Protein AF-A0A453I543-F1 (afdb_monomer_lite)

Structure (mmCIF, N/CA/C/O backbone):
data_AF-A0A453I543-F1
#
_entry.id   AF-A0A453I543-F1
#
loop_
_atom_site.group_PDB
_atom_site.id
_atom_site.type_symbol
_atom_site.label_atom_id
_atom_site.label_alt_id
_atom_site.label_comp_id
_atom_site.label_asym_id
_atom_site.label_entity_id
_atom_site.label_seq_id
_atom_site.pdbx_PDB_ins_code
_atom_site.Cartn_x
_atom_site.Cartn_y
_atom_site.Cartn_z
_atom_site.occupancy
_atom_site.B_iso_or_equiv
_atom_site.auth_seq_id
_atom_site.auth_comp_id
_atom_site.auth_asym_id
_atom_site.auth_atom_id
_atom_site.pdbx_PDB_model_num
ATOM 1 N N . MET A 1 1 ? 45.528 19.487 -26.602 1.00 48.28 1 MET A N 1
ATOM 2 C CA . MET A 1 1 ? 44.242 19.982 -26.051 1.00 48.28 1 MET A CA 1
ATOM 3 C C . MET A 1 1 ? 43.053 19.067 -26.372 1.00 48.28 1 MET A C 1
ATOM 5 O O . MET A 1 1 ? 42.141 19.028 -25.564 1.00 48.28 1 MET A O 1
ATOM 9 N N . ALA A 1 2 ? 43.086 18.253 -27.440 1.00 51.50 2 ALA A N 1
ATOM 10 C CA . ALA A 1 2 ? 42.021 17.285 -27.751 1.00 51.50 2 ALA A CA 1
ATOM 11 C C . ALA A 1 2 ? 41.860 16.128 -26.730 1.00 51.50 2 ALA A C 1
ATOM 13 O O . ALA A 1 2 ? 40.741 15.704 -26.470 1.00 51.50 2 ALA A O 1
ATOM 14 N N . SER A 1 3 ? 42.940 15.651 -26.088 1.00 60.81 3 SER A N 1
ATOM 15 C CA . SER A 1 3 ? 42.865 14.482 -25.184 1.00 60.81 3 SER A CA 1
ATOM 16 C C . SER A 1 3 ? 42.159 14.750 -23.849 1.00 60.81 3 SER A C 1
ATOM 18 O O . SER A 1 3 ? 41.465 13.877 -23.338 1.00 60.81 3 SER A O 1
ATOM 20 N N . ARG A 1 4 ? 42.286 15.966 -23.296 1.00 62.97 4 ARG A N 1
ATOM 21 C CA . ARG A 1 4 ? 41.608 16.371 -22.051 1.00 62.97 4 ARG A CA 1
ATOM 22 C C . ARG A 1 4 ? 40.101 16.514 -22.251 1.00 62.97 4 ARG A C 1
ATOM 24 O O . ARG A 1 4 ? 39.335 16.086 -21.393 1.00 62.97 4 ARG A O 1
ATOM 31 N N . SER A 1 5 ? 39.692 17.057 -23.399 1.00 62.12 5 SER A N 1
ATOM 32 C CA . SER A 1 5 ? 38.280 17.173 -23.770 1.00 62.12 5 SER A CA 1
ATOM 33 C C . SER A 1 5 ? 37.649 15.802 -24.003 1.00 62.12 5 SER A C 1
ATOM 35 O O . SER A 1 5 ? 36.565 15.549 -23.490 1.00 62.12 5 SER A O 1
ATOM 37 N N . CYS A 1 6 ? 38.343 14.877 -24.677 1.00 65.62 6 CYS A N 1
ATOM 38 C CA . CYS A 1 6 ? 37.851 13.506 -24.852 1.00 65.62 6 CYS A CA 1
ATOM 39 C C . CYS A 1 6 ? 37.718 12.749 -23.521 1.00 65.62 6 CYS A C 1
ATOM 41 O O . CYS A 1 6 ? 36.708 12.085 -23.304 1.00 65.62 6 CYS A O 1
ATOM 43 N N . PHE A 1 7 ? 38.692 12.878 -22.612 1.00 71.62 7 PHE A N 1
ATOM 44 C CA . PHE A 1 7 ? 38.635 12.234 -21.294 1.00 71.62 7 PHE A CA 1
ATOM 45 C C . PHE A 1 7 ? 37.490 12.787 -20.431 1.00 71.62 7 PHE A C 1
ATOM 47 O O . PHE A 1 7 ? 36.752 12.028 -19.809 1.00 71.62 7 PHE A O 1
ATOM 54 N N . SER A 1 8 ? 37.288 14.108 -20.452 1.00 78.44 8 SER A N 1
ATOM 55 C CA . SER A 1 8 ? 36.186 14.760 -19.736 1.00 78.44 8 SER A CA 1
ATOM 56 C C . SER A 1 8 ? 34.813 14.329 -20.261 1.00 78.44 8 SER A C 1
ATOM 58 O O . SER A 1 8 ? 33.919 14.052 -19.461 1.00 78.44 8 SER A O 1
ATOM 60 N N . VAL A 1 9 ? 34.658 14.204 -21.583 1.00 84.44 9 VAL A N 1
ATOM 61 C CA . VAL A 1 9 ? 33.419 13.710 -22.203 1.00 84.44 9 VAL A CA 1
ATOM 62 C C . VAL A 1 9 ? 33.181 12.237 -21.857 1.00 84.44 9 VAL A C 1
ATOM 64 O O . VAL A 1 9 ? 32.065 11.877 -21.491 1.00 84.44 9 VAL A O 1
ATOM 67 N N . ALA A 1 10 ? 34.216 11.393 -21.889 1.00 84.50 10 ALA A N 1
ATOM 68 C CA . ALA A 1 10 ? 34.099 9.980 -21.526 1.00 84.50 10 ALA A CA 1
ATOM 69 C C . ALA A 1 10 ? 33.656 9.785 -20.063 1.00 84.50 10 ALA A 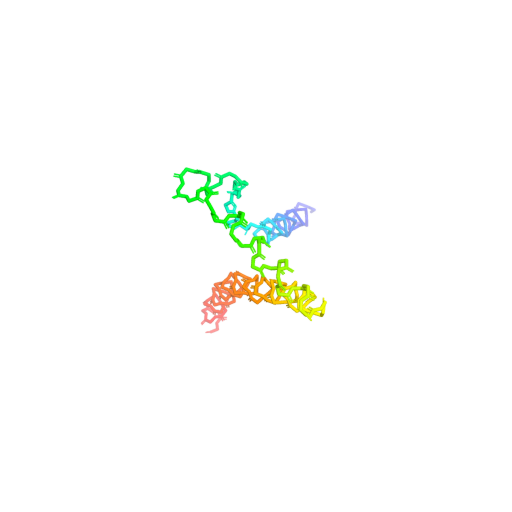C 1
ATOM 71 O O . ALA A 1 10 ? 32.751 8.994 -19.792 1.00 84.50 10 ALA A O 1
ATOM 72 N N . CYS A 1 11 ? 34.229 10.547 -19.123 1.00 83.25 11 CYS A N 1
ATOM 73 C CA . CYS A 1 11 ? 33.802 10.525 -17.722 1.00 83.25 11 CYS A CA 1
ATOM 74 C C . CYS A 1 11 ? 32.353 11.001 -17.550 1.00 83.25 11 CYS A C 1
ATOM 76 O O . CYS A 1 11 ? 31.598 10.381 -16.805 1.00 83.25 11 CYS A O 1
ATOM 78 N N . ALA A 1 12 ? 31.943 12.063 -18.251 1.00 87.38 12 ALA A N 1
ATOM 79 C CA . ALA A 1 12 ? 30.571 12.564 -18.183 1.00 87.38 12 ALA A CA 1
ATOM 80 C C . ALA A 1 12 ? 29.555 11.522 -18.681 1.00 87.38 12 ALA A C 1
ATOM 82 O O . ALA A 1 12 ? 28.535 11.294 -18.031 1.00 87.38 12 ALA A O 1
ATOM 83 N N . VAL A 1 13 ? 29.859 10.833 -19.784 1.00 88.94 13 VAL A N 1
ATOM 84 C CA . VAL A 1 13 ? 29.012 9.754 -20.316 1.00 88.94 13 VAL A CA 1
ATOM 85 C C . VAL A 1 13 ? 28.929 8.579 -19.336 1.00 88.94 13 VAL A C 1
ATOM 87 O O . VAL A 1 13 ? 27.837 8.065 -19.103 1.00 88.94 13 VAL A O 1
ATOM 90 N N . ALA A 1 14 ? 30.042 8.191 -18.706 1.00 86.62 14 ALA A N 1
ATOM 91 C CA . ALA A 1 14 ? 30.058 7.117 -17.711 1.00 86.62 14 ALA A CA 1
ATOM 92 C C . ALA A 1 14 ? 29.220 7.453 -16.462 1.00 86.62 14 ALA A C 1
ATOM 94 O O . ALA A 1 14 ? 28.458 6.611 -15.984 1.00 86.62 14 ALA A O 1
ATOM 95 N N . VAL A 1 15 ? 29.308 8.691 -15.961 1.00 86.81 15 VAL A N 1
ATOM 96 C CA . VAL A 1 15 ? 28.505 9.164 -14.818 1.00 86.81 15 VAL A CA 1
ATOM 97 C C . VAL A 1 15 ? 27.015 9.184 -15.163 1.00 86.81 15 VAL A C 1
ATOM 99 O O . VAL A 1 15 ? 26.196 8.709 -14.377 1.00 86.81 15 VAL A O 1
ATOM 102 N N . MET A 1 16 ? 26.658 9.667 -16.355 1.00 83.81 16 MET A N 1
ATOM 103 C CA . MET A 1 16 ? 25.270 9.671 -16.828 1.00 83.81 16 MET A CA 1
ATOM 104 C C . MET A 1 16 ? 24.718 8.251 -17.002 1.00 83.81 16 MET A C 1
ATOM 106 O O . MET A 1 16 ? 23.598 7.975 -16.577 1.00 83.81 16 MET A O 1
ATOM 110 N N . ALA A 1 17 ? 25.504 7.329 -17.561 1.00 83.31 17 ALA A N 1
ATOM 111 C CA . ALA A 1 17 ? 25.104 5.932 -17.715 1.00 83.31 17 ALA A CA 1
ATOM 112 C C . ALA A 1 17 ? 24.862 5.251 -16.357 1.00 83.31 17 ALA A C 1
ATOM 114 O O . ALA A 1 17 ? 23.865 4.547 -16.188 1.00 83.31 17 ALA A O 1
ATOM 115 N N . PHE A 1 18 ? 25.726 5.505 -15.368 1.00 79.12 18 PHE A N 1
ATOM 116 C CA . PHE A 1 18 ? 25.557 4.985 -14.010 1.00 79.12 18 PHE A CA 1
ATOM 117 C C . PHE A 1 18 ? 24.310 5.561 -13.321 1.00 79.12 18 PHE A C 1
ATOM 119 O O . PHE A 1 18 ? 23.555 4.820 -12.692 1.00 79.12 18 PHE A O 1
ATOM 126 N N . ALA A 1 19 ? 24.048 6.860 -13.494 1.00 80.06 19 ALA A N 1
ATOM 127 C CA . ALA A 1 19 ? 22.856 7.512 -12.956 1.00 80.06 19 ALA A CA 1
ATOM 128 C C . ALA A 1 19 ? 21.554 6.933 -13.543 1.00 80.06 19 ALA A C 1
ATOM 130 O O . ALA A 1 19 ? 20.597 6.709 -12.804 1.00 80.06 19 ALA A O 1
ATOM 131 N N . ILE A 1 20 ? 21.526 6.631 -14.846 1.00 77.00 20 ILE A N 1
ATOM 132 C CA . ILE A 1 20 ? 20.371 6.004 -15.514 1.00 77.00 20 ILE A CA 1
ATOM 133 C C . ILE A 1 20 ? 20.152 4.568 -15.010 1.00 77.00 20 ILE A C 1
ATOM 135 O O . ILE A 1 20 ? 19.020 4.149 -14.768 1.00 77.00 20 ILE A O 1
ATOM 139 N N . LEU A 1 21 ? 21.229 3.805 -14.802 1.00 73.56 21 LEU A N 1
ATOM 140 C CA . LEU A 1 21 ? 21.135 2.440 -14.275 1.00 73.56 21 LEU A CA 1
ATOM 141 C C . LEU A 1 21 ? 20.642 2.399 -12.821 1.00 73.56 21 LEU A C 1
ATOM 143 O O . LEU A 1 21 ? 19.956 1.450 -12.431 1.00 73.56 21 LEU A O 1
ATOM 147 N N . ALA A 1 22 ? 20.970 3.421 -12.029 1.00 72.31 22 ALA A N 1
ATOM 148 C CA . ALA A 1 22 ? 20.558 3.530 -10.634 1.00 72.31 22 ALA A CA 1
ATOM 149 C C . ALA A 1 22 ? 19.054 3.818 -10.466 1.00 72.31 22 ALA A C 1
ATOM 151 O O . ALA A 1 22 ? 18.479 3.445 -9.445 1.00 72.31 22 ALA A O 1
ATOM 152 N N . THR A 1 23 ? 18.405 4.446 -11.451 1.00 67.75 23 THR A N 1
ATOM 153 C CA . THR A 1 23 ? 16.975 4.806 -11.387 1.00 67.75 23 THR A CA 1
ATOM 154 C C . THR A 1 23 ? 16.054 3.811 -12.088 1.00 67.75 23 THR A C 1
ATOM 156 O O . THR A 1 23 ? 14.836 3.874 -11.913 1.00 67.75 23 THR A O 1
ATOM 159 N N . ALA A 1 24 ? 16.600 2.870 -12.860 1.00 64.62 24 ALA A N 1
ATOM 160 C CA . ALA A 1 24 ? 15.795 1.868 -13.544 1.00 64.62 24 ALA A CA 1
ATOM 161 C C . ALA A 1 24 ? 15.155 0.898 -12.531 1.00 64.62 24 ALA A C 1
ATOM 163 O O . ALA A 1 24 ? 15.810 -0.015 -12.031 1.00 64.62 24 ALA A O 1
ATOM 164 N N . SER A 1 25 ? 13.866 1.092 -12.254 1.00 68.25 25 SER A N 1
ATOM 165 C CA . SER A 1 25 ? 13.030 0.178 -11.473 1.00 68.25 25 SER A CA 1
ATOM 166 C C . SER A 1 25 ? 12.137 -0.647 -12.403 1.00 68.25 25 SER A C 1
ATOM 168 O O . SER A 1 25 ? 11.665 -0.149 -13.420 1.00 68.25 25 SER A O 1
ATOM 170 N N . ASN A 1 26 ? 11.891 -1.912 -12.056 1.00 65.75 26 ASN A N 1
ATOM 171 C CA . ASN A 1 26 ? 10.970 -2.792 -12.788 1.00 65.75 26 ASN A CA 1
ATOM 172 C C . ASN A 1 26 ? 9.522 -2.655 -12.274 1.00 65.75 26 ASN A C 1
ATOM 174 O O . ASN A 1 26 ? 8.781 -3.636 -12.240 1.00 65.75 26 ASN A O 1
ATOM 178 N N . ALA A 1 27 ? 9.131 -1.471 -11.795 1.00 70.75 27 ALA A N 1
ATOM 179 C CA . ALA A 1 27 ? 7.803 -1.271 -11.230 1.00 70.75 27 ALA A CA 1
ATOM 180 C C . ALA A 1 27 ? 6.751 -1.350 -12.344 1.00 70.75 27 ALA A C 1
ATOM 182 O O . ALA A 1 27 ? 6.740 -0.533 -13.265 1.00 70.75 27 ALA A O 1
ATOM 183 N N . GLN A 1 28 ? 5.867 -2.343 -12.263 1.00 77.25 28 GLN A N 1
ATOM 184 C CA . GLN A 1 28 ? 4.689 -2.397 -13.119 1.00 77.25 28 GLN A CA 1
ATOM 185 C C . GLN A 1 28 ? 3.655 -1.370 -12.629 1.00 77.25 28 GLN A C 1
ATOM 187 O O . GLN A 1 28 ? 3.531 -1.176 -11.417 1.00 77.25 28 GLN A O 1
ATOM 192 N N . PRO A 1 29 ? 2.909 -0.711 -13.533 1.00 81.69 29 PRO A N 1
ATOM 193 C CA . PRO A 1 29 ? 1.818 0.173 -13.139 1.00 81.69 29 PRO A CA 1
ATOM 194 C C . PRO A 1 29 ? 0.769 -0.599 -12.331 1.00 81.69 29 PRO A C 1
ATOM 196 O O . PRO A 1 29 ? 0.306 -1.651 -12.769 1.00 81.69 29 PRO A O 1
ATOM 199 N N . LEU A 1 30 ? 0.393 -0.082 -11.159 1.00 84.94 30 LEU A N 1
ATOM 200 C CA . LEU A 1 30 ? -0.712 -0.631 -10.376 1.00 84.94 30 LEU A CA 1
ATOM 201 C C . LEU A 1 30 ? -2.036 -0.036 -10.866 1.00 84.94 30 LEU A C 1
ATOM 203 O O . LEU A 1 30 ? -2.124 1.166 -11.112 1.00 84.94 30 LEU A O 1
ATOM 207 N N . ASP A 1 31 ? -3.063 -0.877 -10.962 1.00 89.06 31 ASP A N 1
ATOM 208 C CA . ASP A 1 31 ? -4.430 -0.473 -11.292 1.00 89.06 31 ASP A CA 1
ATOM 209 C C . ASP A 1 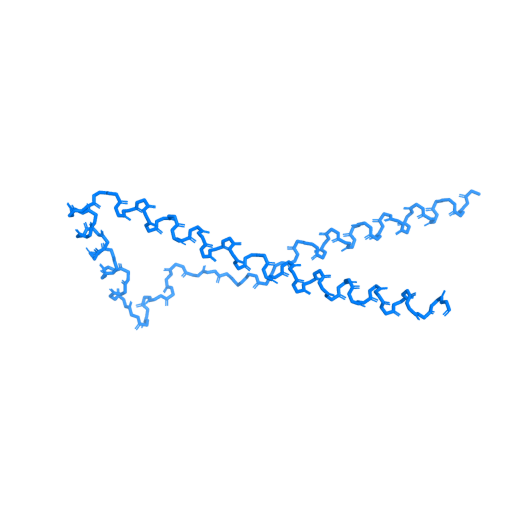31 ? -5.299 -0.488 -10.017 1.00 89.06 31 ASP A C 1
ATOM 211 O O . ASP A 1 31 ? -5.423 -1.544 -9.384 1.00 89.06 31 ASP A O 1
ATOM 215 N N . PRO A 1 32 ? -5.921 0.642 -9.625 1.00 87.06 32 PRO A N 1
ATOM 216 C CA . PRO A 1 32 ? -6.864 0.694 -8.506 1.00 87.06 32 PRO A CA 1
ATOM 217 C C . PRO A 1 32 ? -8.045 -0.279 -8.632 1.00 87.06 32 PRO A C 1
ATOM 219 O O . PRO A 1 32 ? -8.602 -0.691 -7.616 1.00 87.06 32 PRO A O 1
ATOM 222 N N . HIS A 1 33 ? -8.408 -0.663 -9.858 1.00 90.31 33 HIS A N 1
ATOM 223 C CA . HIS A 1 33 ? -9.560 -1.514 -10.170 1.00 90.31 33 HIS A CA 1
ATOM 224 C C . HIS A 1 33 ? -9.189 -2.982 -10.399 1.00 90.31 33 HIS A C 1
ATOM 226 O O . HIS A 1 33 ? -10.016 -3.773 -10.861 1.00 90.31 33 HIS A O 1
ATOM 232 N N . PHE A 1 34 ? -7.957 -3.376 -10.060 1.00 90.38 34 PHE A N 1
ATOM 233 C CA . PHE A 1 34 ? -7.443 -4.725 -10.303 1.00 90.38 34 PHE A CA 1
ATOM 234 C C . PHE A 1 34 ? -8.381 -5.830 -9.784 1.00 90.38 34 PHE A C 1
ATOM 236 O O . PHE A 1 34 ? -8.591 -6.836 -10.457 1.00 90.38 34 PHE A O 1
ATOM 243 N N . TYR A 1 35 ? -8.995 -5.635 -8.612 1.00 92.81 35 TYR A N 1
ATOM 244 C CA . TYR A 1 35 ? -9.861 -6.641 -7.992 1.00 92.81 35 TYR A CA 1
ATOM 245 C C . TYR A 1 35 ? -11.334 -6.568 -8.411 1.00 92.81 35 TYR A C 1
ATOM 247 O O . TYR A 1 35 ? -12.072 -7.503 -8.108 1.00 92.81 35 TYR A O 1
ATOM 255 N N . ASP A 1 36 ? -11.774 -5.547 -9.148 1.00 91.81 36 ASP A N 1
ATOM 256 C CA . ASP A 1 36 ? -13.205 -5.310 -9.401 1.00 91.81 36 ASP A CA 1
ATOM 257 C C . ASP A 1 36 ? -13.876 -6.465 -10.158 1.00 91.81 36 ASP A C 1
ATOM 259 O O . ASP A 1 36 ? -15.031 -6.804 -9.902 1.00 91.81 36 ASP A O 1
ATOM 263 N N . LYS A 1 37 ? -13.140 -7.109 -11.072 1.00 90.69 37 LYS A N 1
ATOM 264 C CA . LYS A 1 37 ? -13.637 -8.245 -11.869 1.00 90.69 37 LYS A CA 1
ATOM 265 C C . LYS A 1 37 ? -13.343 -9.610 -11.248 1.00 90.69 37 LYS A C 1
ATOM 267 O O . LYS A 1 37 ? -14.054 -10.567 -11.530 1.00 90.69 37 LYS A O 1
ATOM 272 N N . LEU A 1 38 ? -12.283 -9.708 -10.446 1.00 92.75 38 LEU A N 1
ATOM 273 C CA . LEU A 1 38 ? -11.809 -10.961 -9.847 1.00 92.75 38 LEU A CA 1
ATOM 274 C C . LEU A 1 38 ? -12.505 -11.244 -8.514 1.00 92.75 38 LEU A C 1
ATOM 276 O O . LEU A 1 38 ? -12.956 -12.358 -8.262 1.00 92.75 38 LEU A O 1
ATOM 280 N N . CYS A 1 39 ? -12.576 -10.232 -7.653 1.00 93.06 39 CYS A N 1
ATOM 281 C CA . CYS A 1 39 ? -13.185 -10.305 -6.336 1.00 93.06 39 CYS A CA 1
ATOM 282 C C . CYS A 1 39 ? -13.674 -8.906 -5.911 1.00 93.06 39 CYS A C 1
ATOM 284 O O . CYS A 1 39 ? -12.981 -8.205 -5.167 1.00 93.06 39 CYS A O 1
ATOM 286 N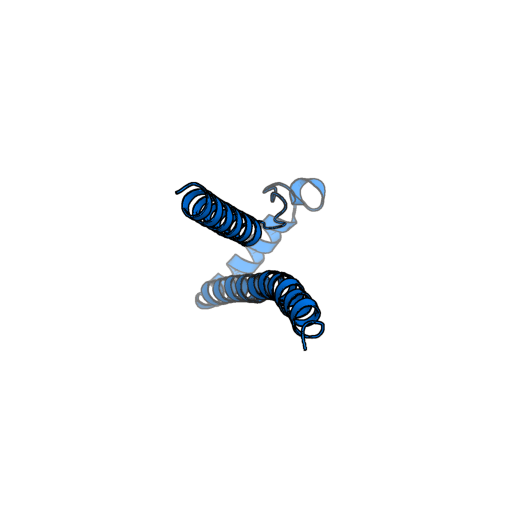 N . PRO A 1 40 ? -14.885 -8.490 -6.328 1.00 92.44 40 PRO A N 1
ATOM 287 C CA . PRO A 1 40 ? -15.421 -7.162 -6.003 1.00 92.44 40 PRO A CA 1
ATOM 288 C C . PRO A 1 40 ? -15.645 -6.965 -4.496 1.00 92.44 40 PRO A C 1
ATOM 290 O O . PRO A 1 40 ? -15.719 -5.842 -4.004 1.00 92.44 40 PRO A O 1
ATOM 293 N N . ALA A 1 41 ? -15.737 -8.064 -3.741 1.00 93.44 41 ALA A N 1
ATOM 294 C CA . ALA A 1 41 ? -15.891 -8.040 -2.295 1.00 93.44 41 ALA A CA 1
ATOM 295 C C . ALA A 1 41 ? -14.566 -7.840 -1.534 1.00 93.44 41 ALA A C 1
ATOM 297 O O . ALA A 1 41 ? -14.612 -7.611 -0.328 1.00 93.44 41 ALA A O 1
ATOM 298 N N . ALA A 1 42 ? -13.402 -7.900 -2.194 1.00 94.00 42 ALA A N 1
ATOM 299 C CA . ALA A 1 42 ? -12.101 -7.865 -1.521 1.00 94.00 42 ALA A CA 1
ATOM 300 C C . ALA A 1 42 ? -11.880 -6.566 -0.729 1.00 94.00 42 ALA A C 1
ATOM 302 O O . ALA A 1 42 ? -11.749 -6.595 0.494 1.00 94.00 42 ALA A O 1
ATOM 303 N N . LEU A 1 43 ? -11.898 -5.417 -1.411 1.00 92.38 43 LEU A N 1
ATOM 304 C CA . LEU A 1 43 ? -11.724 -4.104 -0.781 1.00 92.38 43 LEU A CA 1
ATOM 305 C C . LEU A 1 43 ? -12.762 -3.815 0.322 1.00 92.38 43 LEU A C 1
ATOM 307 O O . LEU A 1 43 ? -12.355 -3.432 1.423 1.00 92.38 43 LEU A O 1
ATOM 311 N N . PRO A 1 44 ? -14.082 -4.010 0.108 1.00 94.81 44 PRO A N 1
ATOM 312 C CA . PRO A 1 44 ? -15.060 -3.753 1.160 1.00 94.81 44 PRO A CA 1
ATOM 313 C C . PRO A 1 44 ? -14.955 -4.733 2.336 1.00 94.81 44 PRO A C 1
ATOM 315 O O . PRO A 1 44 ? -15.208 -4.318 3.467 1.00 94.81 44 PRO A O 1
ATOM 318 N N . ALA A 1 45 ? -14.571 -5.995 2.117 1.00 95.25 45 ALA A N 1
ATOM 319 C CA . ALA A 1 45 ? -14.346 -6.946 3.207 1.00 95.25 45 ALA A CA 1
ATOM 320 C C . ALA A 1 45 ? -13.129 -6.552 4.057 1.00 95.25 45 ALA A C 1
ATOM 322 O O . ALA A 1 45 ? -13.248 -6.474 5.278 1.00 95.25 45 ALA A O 1
ATOM 323 N N . ILE A 1 46 ? -11.996 -6.227 3.421 1.00 94.94 46 ILE A N 1
ATOM 324 C CA . ILE A 1 46 ? -10.783 -5.769 4.119 1.00 94.94 46 ILE A CA 1
ATOM 325 C C . ILE A 1 46 ? -11.094 -4.519 4.943 1.00 94.94 46 ILE A C 1
ATOM 327 O O . ILE A 1 46 ? -10.743 -4.460 6.120 1.00 94.94 46 ILE A O 1
ATOM 331 N N . ARG A 1 47 ? -11.808 -3.549 4.358 1.00 94.94 47 ARG A N 1
ATOM 332 C CA . ARG A 1 47 ? -12.194 -2.324 5.064 1.00 94.94 47 ARG A CA 1
ATOM 333 C C . ARG A 1 47 ? -12.999 -2.625 6.328 1.00 94.94 47 ARG A C 1
ATOM 335 O O . ARG A 1 47 ? -12.648 -2.110 7.380 1.00 94.94 47 ARG A O 1
ATOM 342 N N . LYS A 1 48 ? -14.024 -3.480 6.240 1.00 96.81 48 LYS A N 1
ATOM 343 C CA . LYS A 1 48 ? -14.854 -3.846 7.401 1.00 96.81 48 LYS A CA 1
ATOM 344 C C . LYS A 1 48 ? -14.029 -4.463 8.530 1.00 96.81 48 LYS A C 1
ATOM 346 O O . LYS A 1 48 ? -14.174 -4.054 9.673 1.00 96.81 48 LYS A O 1
ATOM 351 N N . VAL A 1 49 ? -13.147 -5.409 8.203 1.00 95.94 49 VAL A N 1
ATOM 352 C CA . VAL A 1 49 ? -12.299 -6.082 9.201 1.00 95.94 49 VAL A CA 1
ATOM 353 C C . VAL A 1 49 ? -11.330 -5.097 9.858 1.00 95.94 49 VAL A C 1
ATOM 355 O O . VAL A 1 49 ? -11.136 -5.134 11.070 1.00 95.94 49 VAL A O 1
ATOM 358 N N . VAL A 1 50 ? -10.734 -4.191 9.077 1.00 96.00 50 VAL A N 1
ATOM 359 C CA . VAL A 1 50 ? -9.830 -3.163 9.613 1.00 96.00 50 VAL A CA 1
ATOM 360 C C . VAL A 1 50 ? -10.587 -2.173 10.499 1.00 96.00 50 VAL A C 1
ATOM 362 O O . VAL A 1 50 ? -10.096 -1.836 11.572 1.00 96.00 50 VAL A O 1
ATOM 365 N N . GLU A 1 51 ? -11.778 -1.730 10.092 1.00 96.62 51 GLU A N 1
ATOM 366 C CA . GLU A 1 51 ? -12.628 -0.838 10.892 1.00 96.62 51 GLU A CA 1
ATOM 367 C C . GLU A 1 51 ? -13.023 -1.480 12.227 1.00 96.62 51 GLU A C 1
ATOM 369 O O . GLU A 1 51 ? -12.893 -0.840 13.269 1.00 96.62 51 GLU A O 1
ATOM 374 N N . GLU A 1 52 ? -13.431 -2.751 12.219 1.00 96.50 52 GLU A N 1
ATOM 375 C CA . GLU A 1 52 ? -13.758 -3.504 13.434 1.00 96.50 52 GLU A CA 1
ATOM 376 C C . GLU A 1 52 ? -12.538 -3.643 14.357 1.00 96.50 52 GLU A C 1
ATOM 378 O O . GLU A 1 52 ? -12.619 -3.340 15.548 1.00 96.50 52 GLU A O 1
ATOM 383 N N . ALA A 1 53 ? -11.377 -4.007 13.807 1.00 93.88 53 ALA A N 1
ATOM 384 C CA . ALA A 1 53 ? -10.145 -4.145 14.581 1.00 93.88 53 ALA A CA 1
ATOM 385 C C . ALA A 1 53 ? -9.679 -2.814 15.201 1.00 93.88 53 ALA A C 1
ATOM 387 O O . ALA A 1 53 ? -9.218 -2.787 16.343 1.00 93.88 53 ALA A O 1
ATOM 388 N N . VAL A 1 54 ? -9.818 -1.702 14.473 1.00 96.31 54 VAL A N 1
ATOM 389 C CA . VAL A 1 54 ? -9.477 -0.357 14.967 1.00 96.31 54 VAL A CA 1
ATOM 390 C C . VAL A 1 54 ? -10.493 0.139 15.997 1.00 96.31 54 VAL A C 1
ATOM 392 O O . VAL A 1 54 ? -10.109 0.840 16.933 1.00 96.31 54 VAL A O 1
ATOM 395 N N . ALA A 1 55 ? -11.770 -0.227 15.859 1.00 96.25 55 ALA A N 1
ATOM 396 C CA . ALA A 1 55 ? -12.801 0.112 16.836 1.00 96.25 55 ALA A CA 1
ATOM 397 C C . ALA A 1 55 ? -12.563 -0.577 18.189 1.00 96.25 55 ALA A C 1
ATOM 399 O O . ALA A 1 55 ? -12.806 0.034 19.229 1.00 96.25 55 ALA A O 1
ATOM 400 N N . VAL A 1 56 ? -12.059 -1.816 18.180 1.00 96.31 56 VAL A N 1
ATOM 401 C CA . VAL A 1 56 ? -11.663 -2.535 19.403 1.00 96.31 56 VAL A CA 1
ATOM 402 C C . VAL A 1 56 ? -10.368 -1.955 19.981 1.00 96.31 56 VAL A C 1
ATOM 404 O O . VAL A 1 56 ? -10.306 -1.649 21.171 1.00 96.31 56 VAL A O 1
ATOM 407 N N . GLU A 1 57 ? -9.347 -1.750 19.144 1.00 94.88 57 GLU A N 1
ATOM 408 C CA . GLU A 1 57 ? -8.065 -1.170 19.550 1.00 94.88 57 GLU A CA 1
ATOM 409 C C . GLU A 1 57 ? -7.590 -0.088 18.564 1.00 94.88 57 GLU A C 1
ATOM 411 O O . GLU A 1 57 ? -7.001 -0.403 17.523 1.00 94.88 57 GLU A O 1
ATOM 416 N N . PRO A 1 58 ? -7.699 1.211 18.913 1.00 93.81 58 PRO A N 1
ATOM 417 C CA . PRO A 1 58 ? -7.309 2.305 18.015 1.00 93.81 58 PRO A CA 1
ATOM 418 C C . PRO A 1 58 ? -5.839 2.258 17.575 1.00 93.81 58 PRO A C 1
ATOM 420 O O . PRO A 1 58 ? -5.474 2.718 16.491 1.00 93.81 58 PRO A O 1
ATOM 423 N N . ARG A 1 59 ? -4.973 1.663 18.404 1.00 92.81 59 ARG A N 1
ATOM 424 C CA . ARG A 1 59 ? -3.544 1.487 18.116 1.00 92.81 59 ARG A CA 1
ATOM 425 C C . ARG A 1 59 ? -3.291 0.533 16.940 1.00 92.81 59 ARG A C 1
ATOM 427 O O . ARG A 1 59 ? -2.232 0.622 16.317 1.00 92.81 59 ARG A O 1
ATOM 434 N N . MET A 1 60 ? -4.243 -0.339 16.603 1.00 93.81 60 MET A N 1
ATOM 435 C CA . MET A 1 60 ? -4.084 -1.341 15.548 1.00 93.81 60 MET A CA 1
ATOM 436 C C . MET A 1 60 ? -3.885 -0.714 14.163 1.00 93.81 60 MET A C 1
ATOM 438 O O . MET A 1 60 ? -3.067 -1.199 13.380 1.00 93.81 60 MET A O 1
ATOM 442 N N . GLY A 1 61 ? -4.534 0.422 13.884 1.00 91.38 61 GLY A N 1
ATOM 443 C CA . GLY A 1 61 ? -4.365 1.140 12.616 1.00 91.38 61 GLY A CA 1
ATOM 444 C C . GLY A 1 61 ? -2.921 1.604 12.390 1.00 91.38 61 GLY A C 1
ATOM 445 O O . GLY A 1 61 ? -2.364 1.428 11.306 1.00 91.38 61 GLY A O 1
ATOM 446 N N . ALA A 1 62 ? -2.269 2.115 13.440 1.00 93.62 62 ALA A N 1
ATOM 447 C CA . ALA A 1 62 ? -0.863 2.513 13.382 1.00 93.62 62 ALA A CA 1
ATOM 448 C C . ALA A 1 62 ? 0.075 1.303 13.208 1.00 93.62 62 ALA A C 1
ATOM 450 O O . ALA A 1 62 ? 1.072 1.391 12.488 1.00 93.62 62 ALA A O 1
ATOM 451 N N . SER A 1 63 ? -0.248 0.167 13.833 1.00 93.88 63 SER A N 1
ATOM 452 C CA . SER A 1 63 ? 0.509 -1.082 13.683 1.00 93.88 63 SER A CA 1
ATOM 453 C C . SER A 1 63 ? 0.453 -1.624 12.251 1.00 93.88 63 SER A C 1
ATOM 455 O O . SER A 1 63 ? 1.500 -1.970 11.702 1.00 93.88 63 SER A O 1
ATOM 457 N N . LEU A 1 64 ? -0.728 -1.638 11.621 1.00 93.38 64 LEU A N 1
ATOM 458 C CA . LEU A 1 64 ? -0.900 -2.061 10.223 1.00 93.38 64 LEU A CA 1
ATOM 459 C C . LEU A 1 64 ? -0.119 -1.164 9.259 1.00 93.38 64 LEU A C 1
ATOM 461 O O . LEU A 1 64 ? 0.564 -1.657 8.362 1.00 93.38 64 LEU A O 1
ATOM 465 N N . LEU A 1 65 ? -0.157 0.152 9.481 1.00 92.50 65 LEU A N 1
ATOM 466 C CA . LEU A 1 65 ? 0.606 1.103 8.677 1.00 92.50 65 LEU A CA 1
ATOM 467 C C . LEU A 1 65 ? 2.120 0.865 8.813 1.00 92.50 65 LEU A C 1
ATOM 469 O O . LEU A 1 65 ? 2.839 0.837 7.814 1.00 92.50 65 LEU A O 1
ATOM 473 N N . ARG A 1 66 ? 2.610 0.639 10.040 1.00 91.56 66 ARG A N 1
ATOM 474 C CA . ARG A 1 66 ? 4.022 0.306 10.286 1.00 91.56 66 ARG A CA 1
ATOM 475 C C . ARG A 1 66 ? 4.430 -0.998 9.599 1.00 91.56 66 ARG A C 1
ATOM 477 O O . ARG A 1 66 ? 5.535 -1.057 9.067 1.00 91.56 66 ARG A O 1
ATOM 484 N N . LEU A 1 67 ? 3.568 -2.015 9.611 1.00 91.06 67 LEU A N 1
ATOM 485 C CA . LEU A 1 67 ? 3.816 -3.285 8.927 1.00 91.06 67 LEU A CA 1
ATOM 486 C C . LEU A 1 67 ? 3.919 -3.086 7.409 1.00 91.06 67 LEU A C 1
ATOM 488 O O . LEU A 1 67 ? 4.886 -3.538 6.807 1.00 91.06 67 LEU A O 1
ATOM 492 N N . HIS A 1 68 ? 2.996 -2.324 6.812 1.00 88.56 68 HIS A N 1
ATOM 493 C CA . HIS A 1 68 ? 3.044 -2.002 5.384 1.00 88.56 68 HIS A CA 1
ATOM 494 C C . HIS A 1 68 ? 4.346 -1.284 5.000 1.00 88.56 68 HIS A C 1
ATOM 496 O O . HIS A 1 68 ? 5.021 -1.675 4.048 1.00 88.56 68 HIS A O 1
ATOM 502 N N . PHE A 1 69 ? 4.751 -0.278 5.782 1.00 86.31 69 PHE A N 1
ATOM 503 C CA . PHE A 1 69 ? 6.037 0.384 5.568 1.00 86.31 69 PHE A CA 1
ATOM 504 C C . PHE A 1 69 ? 7.214 -0.588 5.714 1.00 86.31 69 PHE A C 1
ATOM 506 O O . PHE A 1 69 ? 8.137 -0.553 4.905 1.00 86.31 69 PHE A O 1
ATOM 513 N N . HIS A 1 70 ? 7.194 -1.472 6.709 1.00 85.75 70 HIS A N 1
ATOM 514 C CA . HIS A 1 70 ? 8.262 -2.444 6.916 1.00 85.75 70 HIS A CA 1
ATOM 515 C C . HIS A 1 70 ? 8.426 -3.391 5.713 1.00 85.75 70 HIS A C 1
ATOM 517 O O . HIS A 1 70 ? 9.543 -3.553 5.219 1.00 85.75 70 HIS A O 1
ATOM 523 N N . ASP A 1 71 ? 7.332 -3.933 5.178 1.00 81.56 71 ASP A N 1
ATOM 524 C CA . ASP A 1 71 ? 7.366 -4.861 4.039 1.00 81.56 71 ASP A CA 1
ATOM 525 C C . ASP A 1 71 ? 7.832 -4.182 2.742 1.00 81.56 71 ASP A C 1
ATOM 527 O O . ASP A 1 71 ? 8.595 -4.760 1.959 1.00 81.56 71 ASP A O 1
ATOM 531 N N . CYS A 1 72 ? 7.453 -2.919 2.535 1.00 79.06 72 CYS A N 1
ATOM 532 C CA . CYS A 1 72 ? 7.915 -2.144 1.387 1.00 79.06 72 CYS A CA 1
ATOM 533 C C . CYS A 1 72 ? 9.413 -1.805 1.477 1.00 79.06 72 CYS A C 1
ATOM 535 O O . CYS A 1 72 ? 10.140 -1.960 0.494 1.00 79.06 72 CYS A O 1
ATOM 537 N N . PHE A 1 73 ? 9.914 -1.373 2.638 1.00 69.56 73 PHE A N 1
ATOM 538 C CA . PHE A 1 73 ? 11.319 -0.962 2.777 1.00 69.56 73 PHE A CA 1
ATOM 539 C C . PHE A 1 73 ? 12.308 -2.137 2.757 1.00 69.56 73 PHE A C 1
ATOM 541 O O . PHE A 1 73 ? 13.440 -1.971 2.289 1.00 69.56 73 PHE A O 1
ATOM 548 N N . VAL A 1 74 ? 11.905 -3.322 3.225 1.00 61.72 74 VAL A N 1
ATOM 549 C CA . VAL A 1 74 ? 12.771 -4.515 3.230 1.00 61.72 74 VAL A CA 1
ATOM 550 C C . VAL A 1 74 ? 13.018 -5.031 1.807 1.00 61.72 74 VAL A C 1
ATOM 552 O O . VAL A 1 74 ? 14.151 -5.382 1.476 1.00 61.72 74 VAL A O 1
ATOM 555 N N . ASN A 1 75 ? 12.012 -4.972 0.928 1.00 53.88 75 ASN A N 1
ATOM 556 C CA . ASN A 1 75 ? 12.124 -5.462 -0.451 1.00 53.88 75 ASN A CA 1
ATOM 557 C C . ASN A 1 75 ? 12.709 -4.443 -1.445 1.00 53.88 75 ASN A C 1
ATOM 559 O O . ASN A 1 75 ? 13.227 -4.828 -2.488 1.00 53.88 75 ASN A O 1
ATOM 563 N N . VAL A 1 76 ? 12.718 -3.142 -1.139 1.00 53.75 76 VAL A N 1
ATOM 564 C CA . VAL A 1 76 ? 13.445 -2.154 -1.969 1.00 53.75 76 VAL A CA 1
ATOM 565 C C . VAL A 1 76 ? 14.966 -2.372 -1.890 1.00 53.75 76 VAL A C 1
ATOM 567 O O . VAL A 1 76 ? 15.700 -2.091 -2.839 1.00 53.75 76 VAL A O 1
ATOM 570 N N . ARG A 1 77 ? 15.460 -2.938 -0.782 1.00 51.03 77 ARG A N 1
ATOM 571 C CA . ARG A 1 77 ? 16.887 -3.227 -0.574 1.00 51.03 77 ARG A CA 1
ATOM 572 C C . ARG A 1 77 ? 17.376 -4.467 -1.324 1.00 51.03 77 ARG A C 1
ATOM 574 O O . ARG A 1 77 ? 18.559 -4.510 -1.649 1.00 51.03 77 ARG A O 1
ATOM 581 N N . THR A 1 78 ? 16.515 -5.436 -1.634 1.00 47.78 78 THR A N 1
ATOM 582 C CA . THR A 1 78 ? 16.906 -6.651 -2.371 1.00 47.78 78 THR A CA 1
ATOM 583 C C . THR A 1 78 ? 17.119 -6.387 -3.865 1.00 47.78 78 THR A C 1
ATOM 585 O O . THR A 1 78 ? 18.079 -6.909 -4.423 1.00 47.78 78 THR A O 1
ATOM 588 N N . TYR A 1 79 ? 16.368 -5.470 -4.490 1.00 47.16 79 TYR A N 1
ATOM 589 C CA . TYR A 1 79 ? 16.617 -5.051 -5.885 1.00 47.16 79 TYR A CA 1
ATOM 590 C C . TYR A 1 79 ? 17.864 -4.165 -6.059 1.00 47.16 79 TYR A C 1
ATOM 592 O O . TYR A 1 79 ? 18.538 -4.227 -7.090 1.00 47.16 79 TYR A O 1
ATOM 600 N N . LEU A 1 80 ? 18.204 -3.351 -5.052 1.00 51.28 80 LEU A N 1
ATOM 601 C CA . LEU A 1 80 ? 19.464 -2.598 -5.031 1.00 51.28 80 LEU A CA 1
ATOM 602 C C . LEU A 1 80 ? 20.664 -3.511 -4.730 1.00 51.28 80 LEU A C 1
ATOM 604 O O . LEU A 1 80 ? 21.743 -3.295 -5.274 1.00 51.28 80 LEU A O 1
ATOM 608 N N . TYR A 1 81 ? 20.476 -4.549 -3.911 1.00 49.44 81 TYR A N 1
ATOM 609 C CA . TYR A 1 81 ? 21.496 -5.550 -3.596 1.00 49.44 81 TYR A CA 1
ATOM 610 C C . TYR A 1 81 ? 21.778 -6.489 -4.777 1.00 49.44 81 TYR A C 1
ATOM 612 O O . TYR A 1 81 ? 22.945 -6.700 -5.075 1.00 49.44 81 TYR A O 1
ATOM 620 N N . GLU A 1 82 ? 20.778 -6.973 -5.522 1.00 43.06 82 GLU A N 1
ATOM 621 C CA . GLU A 1 82 ? 21.022 -7.790 -6.728 1.00 43.06 82 GLU A CA 1
ATOM 622 C C . GLU A 1 82 ? 21.739 -7.008 -7.841 1.00 43.06 82 GLU A C 1
ATOM 624 O O . GLU A 1 82 ? 22.713 -7.501 -8.418 1.00 43.06 82 GLU A O 1
ATOM 629 N N . ARG A 1 83 ? 21.340 -5.754 -8.111 1.00 49.06 83 ARG A N 1
ATOM 630 C CA . ARG A 1 83 ? 22.040 -4.913 -9.103 1.00 49.06 83 ARG A CA 1
ATOM 631 C C . ARG A 1 83 ? 23.437 -4.498 -8.648 1.00 49.06 83 ARG A C 1
ATOM 633 O O . ARG A 1 83 ? 24.356 -4.489 -9.466 1.00 49.06 83 ARG A O 1
ATOM 640 N N . ALA A 1 84 ? 23.630 -4.200 -7.363 1.00 51.72 84 ALA A N 1
ATOM 641 C CA . ALA A 1 84 ? 24.957 -3.919 -6.824 1.00 51.72 84 ALA A CA 1
ATOM 642 C C . ALA A 1 84 ? 25.844 -5.174 -6.783 1.00 51.72 84 ALA A C 1
ATOM 644 O O . ALA A 1 84 ? 27.037 -5.049 -7.029 1.00 51.72 84 ALA A O 1
ATOM 645 N N . TYR A 1 85 ? 25.297 -6.375 -6.549 1.00 52.53 85 TYR A N 1
ATOM 646 C CA . TYR A 1 85 ? 26.058 -7.629 -6.600 1.00 52.53 85 TYR A CA 1
ATOM 647 C C . TYR A 1 85 ? 26.512 -7.969 -8.014 1.00 52.53 85 TYR A C 1
ATOM 649 O O . TYR A 1 85 ? 27.678 -8.301 -8.178 1.00 52.53 85 TYR A O 1
ATOM 657 N N . CYS A 1 86 ? 25.680 -7.822 -9.048 1.00 46.38 86 CYS A N 1
ATOM 658 C CA . CYS A 1 86 ? 26.145 -8.025 -10.427 1.00 46.38 86 CYS A CA 1
ATOM 659 C C . CYS A 1 86 ? 27.254 -7.035 -10.826 1.00 46.38 86 CYS A C 1
ATOM 661 O O . CYS A 1 86 ? 28.205 -7.426 -11.500 1.00 46.38 86 CYS A O 1
ATOM 663 N N . ILE A 1 87 ? 27.186 -5.778 -10.375 1.00 53.03 87 ILE A N 1
ATOM 664 C CA . ILE A 1 87 ? 28.234 -4.778 -10.642 1.00 53.03 87 ILE A CA 1
ATOM 665 C C . ILE A 1 87 ? 29.493 -5.059 -9.808 1.00 53.03 87 ILE A C 1
ATOM 667 O O . ILE A 1 87 ? 30.600 -4.969 -10.329 1.00 53.03 87 ILE A O 1
ATOM 671 N N . TRP A 1 88 ? 29.356 -5.439 -8.536 1.00 40.84 88 TRP A N 1
ATOM 672 C CA . TRP A 1 88 ? 30.493 -5.738 -7.662 1.00 40.84 88 TRP A CA 1
ATOM 673 C C . TRP A 1 88 ? 31.179 -7.053 -8.044 1.00 40.84 88 TRP A C 1
ATOM 675 O O . TRP A 1 88 ? 32.403 -7.107 -8.048 1.00 40.84 88 TRP A O 1
ATOM 685 N N . PHE A 1 89 ? 30.426 -8.087 -8.436 1.00 42.53 89 PHE A N 1
ATOM 686 C CA . PHE A 1 89 ? 30.971 -9.354 -8.937 1.00 42.53 89 PHE A CA 1
ATOM 687 C C . PHE A 1 89 ? 31.559 -9.194 -10.345 1.00 42.53 89 PHE A C 1
ATOM 689 O O . PHE A 1 89 ? 32.655 -9.686 -10.592 1.00 42.53 89 PHE A O 1
ATOM 696 N N . GLY A 1 90 ? 30.908 -8.421 -11.225 1.00 46.03 90 GLY A N 1
ATOM 697 C CA . GLY A 1 90 ? 31.440 -8.068 -12.544 1.00 46.03 90 GLY A CA 1
ATOM 698 C C . GLY A 1 90 ? 32.735 -7.253 -12.464 1.00 46.03 90 GLY A C 1
ATOM 699 O O . GLY A 1 90 ? 33.704 -7.553 -13.157 1.00 46.03 90 GLY A O 1
ATOM 700 N N . LEU A 1 91 ? 32.821 -6.270 -11.562 1.00 45.62 91 LEU A N 1
ATOM 701 C CA . LEU A 1 91 ? 34.061 -5.521 -11.337 1.00 45.62 91 LEU A CA 1
ATOM 702 C C . LEU A 1 91 ? 35.150 -6.402 -10.706 1.00 45.62 91 LEU A C 1
ATOM 704 O O . LEU A 1 91 ? 36.322 -6.245 -11.039 1.00 45.62 91 LEU A O 1
ATOM 708 N N . LYS A 1 92 ? 34.782 -7.370 -9.854 1.00 38.84 92 LYS A N 1
ATOM 709 C CA . LYS A 1 92 ? 35.731 -8.350 -9.305 1.00 38.84 92 LYS A CA 1
ATOM 710 C C . LYS A 1 92 ? 36.286 -9.275 -10.385 1.00 38.84 92 LYS A C 1
ATOM 712 O O . LYS A 1 92 ? 37.471 -9.570 -10.330 1.00 38.84 92 LYS A O 1
ATOM 717 N N . THR A 1 93 ? 35.497 -9.657 -11.391 1.00 43.56 93 THR A N 1
ATOM 718 C CA . THR A 1 93 ? 36.005 -10.437 -12.533 1.00 43.56 93 THR A CA 1
ATOM 719 C C . THR A 1 93 ? 36.945 -9.639 -13.443 1.00 43.56 93 THR A C 1
ATOM 721 O O . THR A 1 93 ? 37.895 -10.220 -13.945 1.00 43.56 93 THR A O 1
ATOM 724 N N . TYR A 1 94 ? 36.772 -8.317 -13.596 1.00 38.09 94 TYR A N 1
ATOM 725 C CA . TYR A 1 94 ? 37.737 -7.480 -14.340 1.00 38.09 94 TYR A CA 1
ATOM 726 C C . TYR A 1 94 ? 39.008 -7.145 -13.541 1.00 38.09 94 TYR A C 1
ATOM 728 O O . TYR A 1 94 ? 40.053 -6.898 -14.132 1.00 38.09 94 TYR A O 1
ATOM 736 N N . TRP A 1 95 ? 38.942 -7.117 -12.206 1.00 35.59 95 TRP A N 1
ATOM 737 C CA . TRP A 1 95 ? 40.111 -6.841 -11.357 1.00 35.59 95 TRP A CA 1
ATOM 738 C C . TRP A 1 95 ? 40.920 -8.090 -10.982 1.00 35.59 95 TRP A C 1
ATOM 740 O O . TRP A 1 95 ? 42.057 -7.955 -10.537 1.00 35.59 95 TRP A O 1
ATOM 750 N N . PHE A 1 96 ? 40.359 -9.294 -11.140 1.00 32.91 96 PHE A N 1
ATOM 751 C CA . PHE A 1 96 ? 41.082 -10.553 -10.907 1.00 32.91 96 PHE A CA 1
ATOM 752 C C . PHE A 1 96 ? 41.786 -11.102 -12.160 1.00 32.91 96 PHE A C 1
ATOM 754 O O . PHE A 1 96 ? 42.498 -12.090 -12.049 1.00 32.91 96 PHE A O 1
ATOM 761 N N . ASP A 1 97 ? 41.634 -10.443 -13.313 1.00 35.03 97 ASP A N 1
ATOM 762 C CA . ASP A 1 97 ? 42.369 -10.725 -14.560 1.00 35.03 97 ASP A CA 1
ATOM 763 C C . ASP A 1 97 ? 43.217 -9.507 -14.992 1.00 35.03 97 ASP A C 1
ATOM 765 O O . ASP A 1 97 ? 43.316 -9.133 -16.157 1.00 35.03 97 ASP A O 1
ATOM 769 N N . ALA A 1 98 ? 43.772 -8.804 -14.000 1.00 36.97 98 ALA A N 1
ATOM 770 C CA . ALA A 1 98 ? 44.733 -7.713 -14.178 1.00 36.97 98 ALA A CA 1
ATOM 771 C C . ALA A 1 98 ? 45.853 -7.747 -13.115 1.00 36.97 98 ALA A C 1
ATOM 773 O O . ALA A 1 98 ? 46.446 -6.714 -12.786 1.00 36.97 98 ALA A O 1
ATOM 774 N N . ARG A 1 99 ? 46.150 -8.934 -12.567 1.00 39.69 99 ARG A N 1
ATOM 775 C CA . ARG A 1 99 ? 47.376 -9.224 -11.816 1.00 39.69 99 ARG A CA 1
ATOM 776 C C . ARG A 1 99 ? 47.890 -10.613 -12.156 1.00 39.69 99 ARG A C 1
ATOM 778 O O . ARG A 1 99 ? 47.064 -11.544 -12.125 1.00 39.69 99 ARG A O 1
#

pLDDT: mean 74.44, std 20.18, range [32.91, 96.81]

Sequence (99 aa):
MASRSCFSVACAVAVMAFAILATASNAQPLDPHFYDKLCPAALPAIRKVVEEAVAVEPRMGASLLRLHFHDCFVNVRTYLYERAYCIWFGLKTYWFDAR

Foldseek 3Di:
DVVVVVVVVVVVVVVVVVVVVVPDDPDDDDDPCVCCVPPVCPVVVVVVVQVVVCVVPVCVVVVVVVVVVVVVVVVVVVVVVVSVCCVVVVVVVVVVVPD

InterPro domains:
  IPR000823 Plant peroxidase [PR00461] (39-58)
  IPR000823 Plant peroxidase [PR00461] (63-83)
  IPR000823 Plant peroxidase [PTHR31388] (23-75)
  IPR002016 Haem peroxidase [PF00141] (46-75)
  IPR002016 Haem peroxidase [PS50873] (29-75)
  IPR010255 Haem peroxidase superfamily [SSF48113] (7-74)
  IPR019794 Peroxidase, active site [PS00436] (61-72)

Radius of gyration: 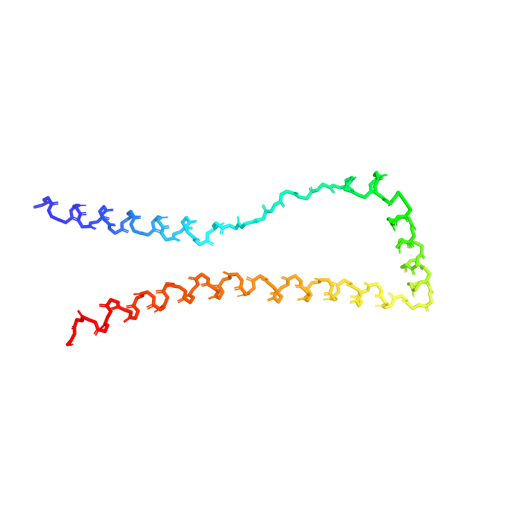23.88 Å; chains: 1; bounding box: 63×31×47 Å

Secondary structure (DSSP, 8-state):
-HHHHHHHHHHHHHHHHHHHHHH---PPPP-TTTTTTT-TTHHHHHHHHHHHHHHH-THHHHHHHHHHHHHHHHHHHHHHHHHHHHHHHHHHHHHTT--

Organism: Aegilops tauschii subsp. strangulata (NCBI:txid200361)

=== Feature glossary ===
Reading guide. The protein is described through the following 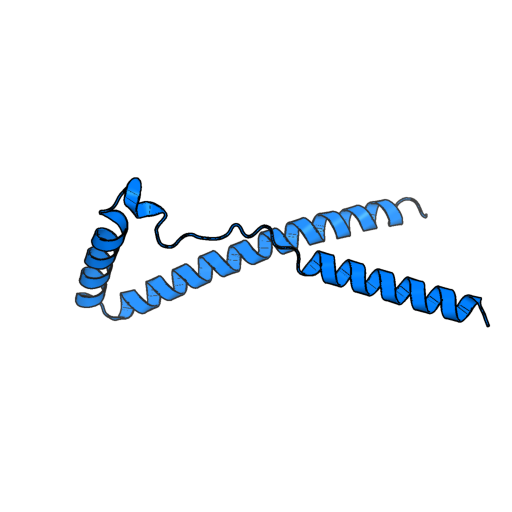features:

Foldseek 3Di. A 3Di character summarizes, for each residue, the relative orientation of the Cα frame of its nearest spatial neighbor. Because it encodes fold topology rather than chemistry, 3Di alignments detect remote structural similarity that sequence alignment misses.

Contact-map, Ramachandran, and PAE plots. Plot images: a contact map (which residues are close in 3D, as an N×N binary image), a Ramachandran scatter (backbone torsion angles, revealing secondary-structure composition at a glance), and — for AlphaFold structures — a PAE heatmap (pairwise prediction confidence).

Radius of gyration, Cα contacts, bounding box. Radius of gyration (Rg) is the root-mean-square distance of Cα atoms from their centroid — a single number for overall size and compactness. A globular domain of N residues has Rg ≈ 2.2·N^0.38 Å; an extended or disordered chain has a much larger Rg. The Cα contact count is the number of residue pairs whose Cα atoms are within 8 Å and are more than four positions apart in sequence — a standard proxy for tertiary packing density. The bounding box is the smallest axis-aligned box enclosing all Cα atoms.

Secondary structure (8-state, DSSP). Eight-state secondary structure (DSSP): H is the canonical α-helix, G the tighter 3₁₀-helix, I the wider π-helix; E/B are β-structure, T and S are turns and bends, and '-' is everything else. DSSP derives these from the pattern of main-chain N–H···O=C hydrogen bonds, not from the sequence.

B-factor. B-factor (Debye–Waller factor) reflects atomic displacement in the crystal lattice. It is an experimental observable (units Å²), not a prediction; low values mean the atom is pinned down, high values mean it moves or is heterogeneous across the crystal.

pLDDT. pLDDT is the predicted lDDT-Cα score: AlphaFold's confidence that the local environment of each residue (all inter-atomic distances within 15 Å) is correctly placed. It is a per-residue number between 0 and 100, with higher meaning more reliable.

Nearest PDB structures. Nearest PDB neighbors are the top structural matches found by Foldseek when searching this structure against the entire Protein Data Bank. Each hit reports a TM-score (0 to 1; >0.5 almost always implies the same fold) and an E-value. These are *structural* homologs — they may share no detectable sequence similarity.

Solvent-accessible surface area. Accessible surface area quantifies burial. A residue with SASA near zero is packed into the hydrophobic core; one with SASA >100 Å² sits on the surface. Computed here via the Shrake–Rupley numerical algorithm with a 1.4 Å probe.

Rendered structure images. Structure images are PyMOL renders from six orthogonal camera directions. Cartoon representation draws helices as coils and strands as arrows; sticks shows the backbone as bonds; surface shows t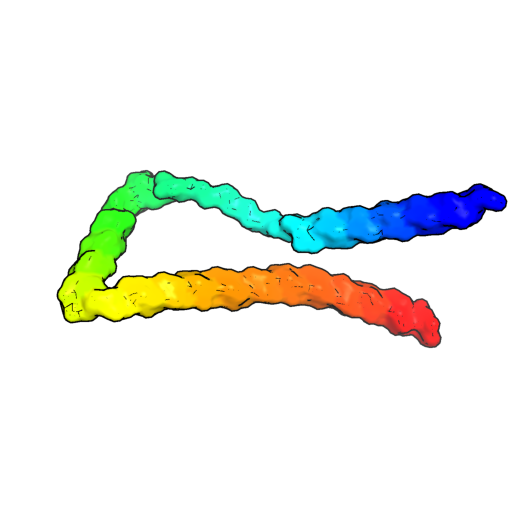he solvent-excluded envelope. Rainbow coloring maps sequence position to hue (blue→red, N→C); chain coloring assigns a distinct color per polypeptide.

Backbone torsions (φ/ψ). φ (phi) and ψ (psi) are the two rotatable backbone dihedrals per residue: φ is the C(i-1)–N–Cα–C torsion, ψ is the N–Cα–C–N(i+1) torsion, both in degrees on (−180°, 180°]. α-helical residues cluster near (−60°, −45°); β-strand residues near (−120°, +130°). A Ramachandran plot is simply a scatter of (φ, ψ) for every residue.

Predicted aligned error. Predicted Aligned Error (PAE) is an AlphaFold confidence matrix: entry (i, j) is the expected error in the position of residue j, in ångströms, when the prediction is superimposed on the true structure at residue i. Low PAE within a block of residues means that block is internally rigid and well-predicted; high PAE between two blocks means their relative placement is uncertain even if each block individually is confident.

mmCIF coordinates. Structure coordinates are given as an mmCIF _atom_site loop: one row per atom with element, residue name, chain id, sequence number, and x/y/z position in Å. Only the four main-chain atoms per residue are included here; side chains are omitted to keep the record compact.

InterPro / GO / CATH / organism. Database cross-references. InterPro integrates a dozen domain/family signature databases into unified entries with residue-range hits. GO terms attach function/process/location labels with evidence codes. CATH codes position the fold in a four-level structural taxonomy. Organism is the NCBI-taxonomy species name.

Secondary structure (3-state, P-SEA). SS3 is a coarse helix/strand/coil call (letters a/b/c) made by the P-SEA algorithm from inter-Cα distances and dihedrals. It is less detailed than DSSP but needs only Cα positions.

Sequence. Sequence gives the chain of amino acids in standard one-letter code (A=alanine, C=cysteine, …, Y=tyrosine), read N→C. It is the only feature that is directly encoded by the gene; all structural features are derived from the folded form of this sequence.